Protein AF-A0A0B2SDV6-F1 (afdb_monomer)

Structure (mmCIF, N/CA/C/O backbone):
data_AF-A0A0B2SDV6-F1
#
_entry.id   AF-A0A0B2SDV6-F1
#
loop_
_atom_site.group_PDB
_atom_site.id
_atom_site.type_symbol
_atom_site.label_atom_id
_atom_site.label_alt_id
_atom_site.label_comp_id
_atom_site.label_asym_id
_atom_site.label_entity_id
_atom_site.label_seq_id
_atom_site.pdbx_PDB_ins_code
_atom_site.Cartn_x
_atom_site.Cartn_y
_atom_site.Cartn_z
_atom_site.occupancy
_atom_site.B_iso_or_equiv
_atom_site.auth_seq_id
_atom_site.auth_comp_id
_atom_site.auth_asym_id
_atom_site.auth_atom_id
_atom_site.pdbx_PDB_model_num
ATOM 1 N N . THR A 1 1 ? -10.532 -4.883 0.983 1.00 79.62 1 THR A N 1
ATOM 2 C CA . THR A 1 1 ? -9.917 -3.550 0.769 1.00 79.62 1 THR A CA 1
ATOM 3 C C . THR A 1 1 ? -8.441 -3.632 0.440 1.00 79.62 1 THR A C 1
ATOM 5 O O . THR A 1 1 ? -8.052 -3.084 -0.585 1.00 79.62 1 THR A O 1
ATOM 8 N N . VAL A 1 2 ? -7.652 -4.380 1.222 1.00 89.62 2 VAL A N 1
ATOM 9 C CA . VAL A 1 2 ? -6.210 -4.596 0.988 1.00 89.62 2 VAL A CA 1
ATOM 10 C C . VAL A 1 2 ? -5.917 -5.127 -0.416 1.00 89.62 2 VAL A C 1
ATOM 12 O O . VAL A 1 2 ? -5.234 -4.452 -1.171 1.00 89.62 2 VAL A O 1
ATOM 15 N N . TRP A 1 3 ? -6.552 -6.233 -0.829 1.00 92.00 3 TRP A N 1
ATOM 16 C CA . TRP A 1 3 ? -6.395 -6.799 -2.180 1.00 92.00 3 TRP A CA 1
ATOM 17 C C . TRP A 1 3 ? -6.557 -5.767 -3.304 1.00 92.00 3 TRP A C 1
ATOM 19 O O . TRP A 1 3 ? -5.738 -5.676 -4.215 1.00 92.00 3 TRP A O 1
ATOM 29 N N . ARG A 1 4 ? -7.606 -4.939 -3.221 1.00 92.25 4 ARG A N 1
ATOM 30 C CA . ARG A 1 4 ? -7.871 -3.906 -4.227 1.00 92.25 4 ARG A CA 1
ATOM 31 C C . ARG A 1 4 ? -6.766 -2.846 -4.234 1.00 92.25 4 ARG A C 1
ATOM 33 O O . ARG A 1 4 ? -6.374 -2.414 -5.313 1.00 92.25 4 ARG A O 1
ATOM 40 N N . ALA A 1 5 ? -6.269 -2.436 -3.066 1.00 92.56 5 ALA A N 1
ATOM 41 C CA . ALA A 1 5 ? -5.153 -1.496 -2.962 1.00 92.56 5 ALA A CA 1
ATOM 42 C C . ALA A 1 5 ? -3.857 -2.099 -3.533 1.00 92.56 5 ALA A C 1
ATOM 44 O O . ALA A 1 5 ? -3.137 -1.398 -4.246 1.00 92.56 5 ALA A O 1
ATOM 45 N N . SER A 1 6 ? -3.613 -3.394 -3.306 1.00 94.50 6 SER A N 1
ATOM 46 C CA . SER A 1 6 ? -2.477 -4.136 -3.861 1.00 94.50 6 SER A CA 1
ATOM 47 C C . SER A 1 6 ? -2.515 -4.173 -5.384 1.00 94.50 6 SER A C 1
ATOM 49 O O . SER A 1 6 ? -1.612 -3.649 -6.034 1.00 94.50 6 SER A O 1
ATOM 51 N N . VAL A 1 7 ? -3.591 -4.711 -5.968 1.00 96.75 7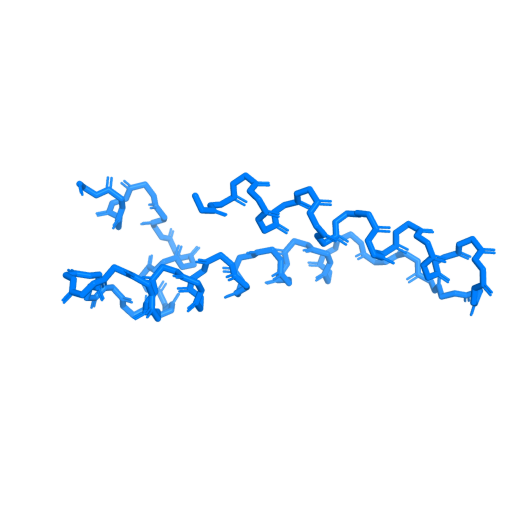 VAL A N 1
ATOM 52 C CA . VAL A 1 7 ? -3.734 -4.838 -7.429 1.00 96.75 7 VAL A CA 1
ATOM 53 C C . VAL A 1 7 ? -3.674 -3.471 -8.108 1.00 96.75 7 VAL A C 1
ATOM 55 O O . VAL A 1 7 ? -2.973 -3.306 -9.104 1.00 96.75 7 VAL A O 1
ATOM 58 N N . TRP A 1 8 ? -4.354 -2.465 -7.550 1.00 95.31 8 TRP A N 1
ATOM 59 C CA . TRP A 1 8 ? -4.352 -1.112 -8.105 1.00 95.31 8 TRP A CA 1
ATOM 60 C C . TRP A 1 8 ? -2.968 -0.457 -8.064 1.00 95.31 8 TRP A C 1
ATOM 62 O O . TRP A 1 8 ? -2.556 0.200 -9.021 1.00 95.31 8 TRP A O 1
ATOM 72 N N . THR A 1 9 ? -2.232 -0.617 -6.965 1.00 95.81 9 THR A N 1
ATOM 73 C CA . THR A 1 9 ? -0.894 -0.029 -6.825 1.00 95.81 9 THR A CA 1
ATOM 74 C C . THR A 1 9 ? 0.115 -0.716 -7.735 1.00 95.81 9 THR A C 1
ATOM 76 O O . THR A 1 9 ? 0.883 -0.017 -8.397 1.00 95.81 9 THR A O 1
ATOM 79 N N . LEU A 1 10 ? 0.064 -2.048 -7.831 1.00 95.81 10 LEU A N 1
ATOM 80 C CA . LEU A 1 10 ? 0.902 -2.834 -8.740 1.00 95.81 10 LEU A CA 1
ATOM 81 C C . LEU A 1 10 ? 0.649 -2.459 -10.201 1.00 95.81 10 LEU A C 1
ATOM 83 O O . LEU A 1 10 ? 1.595 -2.209 -10.944 1.00 95.81 10 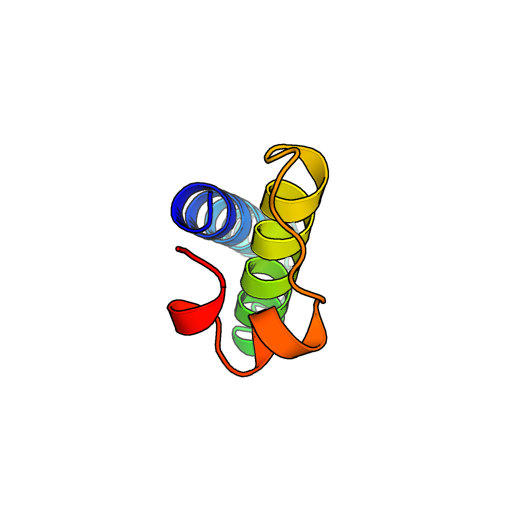LEU A O 1
ATOM 87 N N . TRP A 1 11 ? -0.623 -2.355 -10.598 1.00 96.06 11 TRP A N 1
ATOM 88 C CA . TRP A 1 11 ? -1.004 -1.928 -11.944 1.00 96.06 11 TRP A CA 1
ATOM 89 C C . TRP A 1 11 ? -0.427 -0.550 -12.288 1.00 96.06 11 TRP A C 1
ATOM 91 O O . TRP A 1 11 ? 0.196 -0.375 -13.335 1.00 96.06 11 TRP A O 1
ATOM 101 N N . ASN A 1 12 ? -0.576 0.424 -11.387 1.00 94.88 12 AS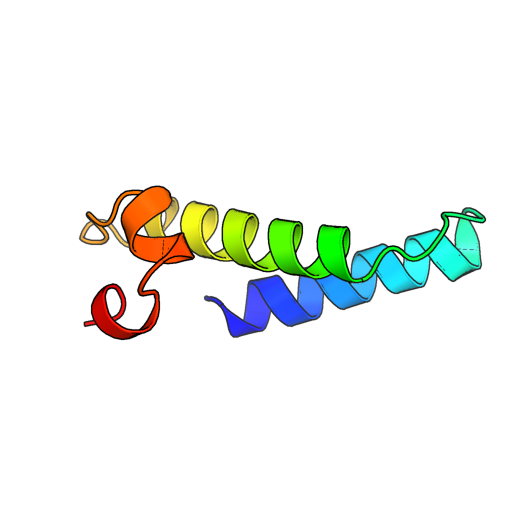N A N 1
ATOM 102 C CA . ASN A 1 12 ? -0.086 1.782 -11.619 1.00 94.88 12 ASN A CA 1
ATOM 103 C C . ASN A 1 12 ? 1.441 1.872 -11.662 1.00 94.88 12 ASN A C 1
ATOM 105 O O . ASN A 1 12 ? 1.969 2.525 -12.559 1.00 94.88 12 ASN A O 1
ATOM 109 N N . HIS A 1 13 ? 2.151 1.213 -10.742 1.00 94.06 13 HIS A N 1
ATOM 110 C CA . HIS A 1 13 ? 3.617 1.222 -10.744 1.00 94.06 13 HIS A CA 1
ATOM 111 C C . HIS A 1 13 ? 4.184 0.530 -11.982 1.00 94.06 13 HIS A C 1
ATOM 113 O O . HIS A 1 13 ? 5.080 1.072 -12.626 1.00 94.06 13 HIS A O 1
ATOM 119 N N . LYS A 1 14 ? 3.616 -0.615 -12.378 1.00 93.31 14 LYS A N 1
ATOM 120 C CA . LYS A 1 14 ? 4.018 -1.308 -13.607 1.00 93.31 14 LYS A CA 1
ATOM 121 C C . LYS A 1 14 ? 3.816 -0.425 -14.839 1.00 93.31 14 LYS A C 1
ATOM 123 O O . LYS A 1 14 ? 4.713 -0.321 -15.671 1.00 93.31 14 LYS A O 1
ATOM 128 N N . ASN A 1 15 ? 2.672 0.248 -14.945 1.00 95.38 15 ASN A N 1
ATOM 129 C CA . ASN A 1 15 ? 2.409 1.150 -16.065 1.00 95.38 15 ASN A CA 1
A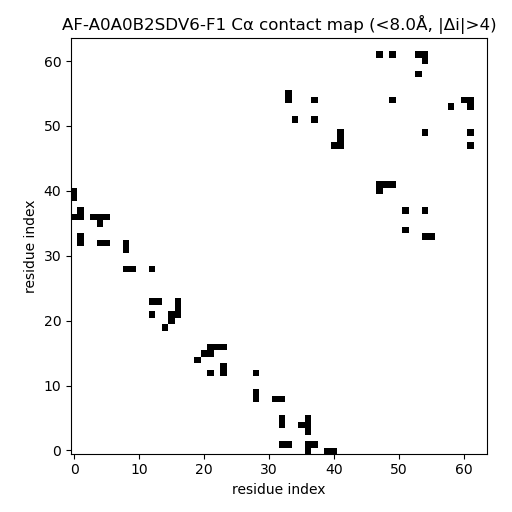TOM 130 C C . ASN A 1 15 ? 3.309 2.390 -16.043 1.00 95.38 15 ASN A C 1
ATOM 132 O O . ASN A 1 15 ? 3.764 2.825 -17.094 1.00 95.38 15 ASN A O 1
ATOM 136 N N . ALA A 1 16 ? 3.612 2.949 -14.872 1.00 93.81 16 ALA A N 1
ATOM 137 C CA . ALA A 1 16 ? 4.561 4.053 -14.767 1.00 93.81 16 ALA A CA 1
ATOM 138 C C . ALA A 1 16 ? 5.970 3.630 -15.214 1.00 93.81 16 ALA A C 1
ATOM 140 O O . ALA A 1 16 ? 6.640 4.382 -15.917 1.00 93.81 16 ALA A O 1
ATOM 141 N N . HIS A 1 17 ? 6.396 2.415 -14.874 1.00 92.00 17 HIS A N 1
ATOM 142 C CA . HIS A 1 17 ? 7.676 1.882 -15.328 1.00 92.00 17 HIS A CA 1
ATOM 143 C C . HIS A 1 17 ? 7.726 1.703 -16.846 1.00 92.00 17 HIS A C 1
ATOM 145 O O . HIS A 1 17 ? 8.657 2.176 -17.487 1.00 92.00 17 HIS A O 1
ATOM 151 N N . ILE A 1 18 ? 6.701 1.078 -17.434 1.00 94.31 18 ILE A N 1
ATOM 152 C CA . ILE A 1 18 ? 6.659 0.793 -18.877 1.00 94.31 18 ILE A CA 1
ATOM 153 C C . ILE A 1 18 ? 6.484 2.071 -19.707 1.00 94.31 18 ILE A C 1
ATOM 155 O O . ILE A 1 18 ? 7.161 2.246 -20.713 1.00 94.31 18 ILE A O 1
ATOM 159 N N . PHE A 1 19 ? 5.565 2.956 -19.314 1.00 94.81 19 PHE A N 1
ATOM 160 C CA . PHE A 1 19 ? 5.138 4.081 -20.154 1.00 94.81 19 PHE A CA 1
ATOM 161 C C . PHE A 1 19 ? 5.762 5.425 -19.771 1.00 94.81 19 PHE A C 1
ATOM 163 O O . PHE A 1 19 ? 5.600 6.395 -20.508 1.00 94.81 19 PHE A O 1
ATOM 170 N N . ARG A 1 20 ? 6.416 5.529 -18.607 1.00 93.00 20 ARG A N 1
ATOM 171 C CA . ARG A 1 20 ? 6.958 6.800 -18.089 1.00 93.00 20 ARG A CA 1
ATOM 172 C C . ARG A 1 20 ? 8.414 6.699 -17.631 1.00 93.00 20 ARG A C 1
ATOM 174 O O . ARG A 1 20 ? 8.881 7.624 -16.975 1.00 93.00 20 ARG A O 1
ATOM 181 N N . ASN A 1 21 ? 9.110 5.598 -17.941 1.00 90.50 21 ASN A N 1
ATOM 182 C CA . ASN A 1 21 ? 10.476 5.310 -17.476 1.00 90.50 21 ASN A CA 1
ATOM 183 C C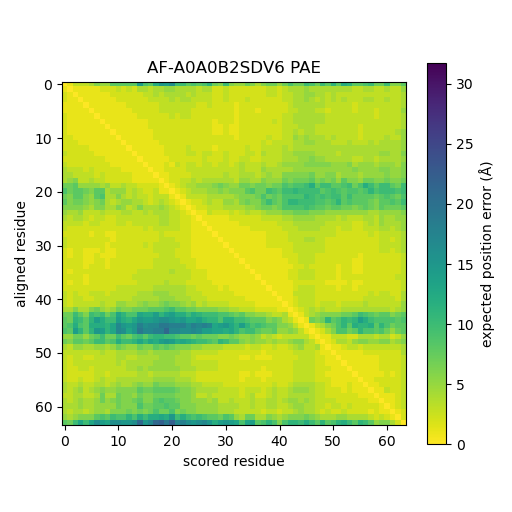 . ASN A 1 21 ? 10.657 5.510 -15.961 1.00 90.50 21 ASN A C 1
ATOM 185 O O . ASN A 1 21 ? 11.721 5.905 -15.487 1.00 90.50 21 ASN A O 1
ATOM 189 N N . HIS A 1 22 ? 9.599 5.269 -15.186 1.00 91.75 22 HIS A N 1
ATOM 190 C CA . HIS A 1 22 ? 9.682 5.363 -13.739 1.00 91.75 22 HIS A CA 1
ATOM 191 C C . HIS A 1 22 ? 10.473 4.173 -13.194 1.00 91.75 22 HIS A C 1
ATOM 193 O O . HIS A 1 22 ? 10.188 3.036 -13.558 1.00 91.75 22 HIS A O 1
ATOM 199 N N . VAL A 1 23 ? 11.435 4.407 -12.303 1.00 91.62 23 VAL A N 1
ATOM 200 C CA . VAL A 1 23 ? 12.196 3.320 -11.673 1.00 91.62 23 VAL A CA 1
ATOM 201 C C . VAL A 1 23 ? 11.274 2.524 -10.751 1.00 91.62 23 VAL A C 1
ATOM 203 O O . VAL A 1 23 ? 10.574 3.096 -9.919 1.00 91.62 23 VAL A O 1
ATOM 206 N N . LEU A 1 24 ? 11.262 1.197 -10.890 1.00 88.38 24 LEU A N 1
ATOM 207 C CA . LEU A 1 24 ? 10.528 0.338 -9.964 1.00 88.38 24 LEU A CA 1
ATOM 208 C C . LEU A 1 24 ? 11.292 0.244 -8.647 1.00 88.38 24 LEU A C 1
ATOM 210 O O . LEU A 1 24 ? 12.363 -0.354 -8.590 1.00 88.38 24 LEU A O 1
ATOM 214 N N . ASN A 1 25 ? 10.704 0.796 -7.590 1.00 92.06 25 ASN A N 1
ATOM 215 C CA . ASN A 1 25 ? 11.139 0.582 -6.219 1.00 92.06 25 ASN A CA 1
ATOM 216 C C . ASN A 1 25 ? 10.098 -0.286 -5.500 1.00 92.06 25 ASN A C 1
ATOM 218 O O . ASN A 1 25 ? 8.957 0.130 -5.295 1.00 92.06 25 ASN A O 1
ATOM 222 N N . VAL A 1 26 ? 10.487 -1.511 -5.150 1.00 91.69 26 VAL A N 1
ATOM 223 C CA . VAL A 1 26 ? 9.592 -2.488 -4.515 1.00 91.69 26 VAL A CA 1
ATOM 224 C C . VAL A 1 26 ? 9.177 -2.038 -3.114 1.00 91.69 26 VAL A C 1
ATOM 226 O O . VAL A 1 26 ? 8.005 -2.182 -2.767 1.00 91.69 26 VAL A O 1
ATOM 229 N N . ASP A 1 27 ? 10.082 -1.431 -2.349 1.00 94.50 27 ASP A N 1
ATOM 230 C CA . ASP A 1 27 ? 9.788 -0.935 -1.001 1.00 94.50 27 ASP A CA 1
ATOM 231 C C . ASP A 1 27 ? 8.730 0.171 -1.060 1.00 94.50 27 ASP A C 1
ATOM 233 O O . ASP A 1 27 ? 7.706 0.105 -0.379 1.00 94.50 27 ASP A O 1
ATOM 237 N N . GLN A 1 28 ? 8.884 1.112 -1.996 1.00 93.81 28 GLN A N 1
ATOM 238 C CA . GLN A 1 28 ? 7.903 2.175 -2.228 1.00 93.81 28 GLN A CA 1
ATOM 239 C C . GLN A 1 28 ? 6.531 1.625 -2.654 1.00 93.81 28 GLN A C 1
ATOM 241 O O . GLN A 1 28 ? 5.483 2.149 -2.254 1.00 93.81 28 GLN A O 1
ATOM 246 N N . VAL A 1 29 ? 6.508 0.563 -3.467 1.00 95.31 29 VAL A N 1
ATOM 247 C CA . VAL A 1 29 ? 5.266 -0.124 -3.851 1.00 95.31 29 VAL A CA 1
ATOM 248 C C . VAL A 1 29 ? 4.586 -0.697 -2.610 1.00 95.31 29 VAL A C 1
ATOM 250 O O . VAL A 1 29 ? 3.386 -0.477 -2.429 1.00 95.31 29 VAL A O 1
ATOM 253 N N . PHE A 1 30 ? 5.331 -1.389 -1.747 1.00 94.75 30 PHE A N 1
ATOM 254 C CA . PHE A 1 30 ? 4.808 -1.961 -0.506 1.00 94.75 30 PHE A CA 1
ATOM 255 C C . PHE A 1 30 ? 4.274 -0.887 0.444 1.00 94.75 30 PHE A C 1
ATOM 257 O O . PHE A 1 30 ? 3.121 -0.981 0.872 1.00 94.75 30 PHE A O 1
ATOM 264 N N . GLU A 1 31 ? 5.040 0.171 0.701 1.00 95.50 31 GLU A N 1
ATOM 265 C CA . GLU A 1 31 ? 4.611 1.305 1.526 1.00 95.50 31 GLU A CA 1
ATOM 266 C C . GLU A 1 31 ? 3.322 1.938 0.986 1.00 95.50 31 GLU A C 1
ATOM 268 O O . GLU A 1 31 ? 2.369 2.188 1.731 1.00 95.50 31 GLU A O 1
ATOM 273 N N . THR A 1 32 ? 3.237 2.114 -0.336 1.00 95.81 32 THR A N 1
ATOM 274 C CA . THR A 1 32 ? 2.043 2.656 -0.995 1.00 95.81 32 THR A CA 1
ATOM 275 C C . THR A 1 32 ? 0.832 1.740 -0.818 1.00 95.81 32 THR A C 1
ATOM 277 O O . THR A 1 32 ? -0.282 2.230 -0.610 1.00 95.81 32 THR A O 1
ATOM 280 N N . ILE A 1 33 ? 1.015 0.418 -0.893 1.00 96.00 33 ILE A N 1
ATOM 281 C CA . ILE A 1 33 ? -0.058 -0.560 -0.662 1.00 96.00 33 ILE A CA 1
ATOM 282 C C . ILE A 1 33 ? -0.552 -0.470 0.782 1.00 96.00 33 ILE A C 1
ATOM 284 O O . ILE A 1 33 ? -1.765 -0.373 1.003 1.00 96.00 33 ILE A O 1
ATOM 288 N N . ILE A 1 34 ? 0.361 -0.467 1.756 1.00 95.62 34 ILE A N 1
ATOM 289 C CA . ILE A 1 34 ? 0.015 -0.405 3.180 1.00 95.62 34 ILE A CA 1
ATOM 290 C C . ILE A 1 34 ? -0.744 0.894 3.471 1.00 95.62 34 ILE A C 1
ATOM 292 O O . ILE A 1 34 ? -1.851 0.844 4.010 1.00 95.62 34 ILE A O 1
ATOM 296 N N . PHE A 1 35 ? -0.241 2.037 3.004 1.00 95.44 35 PHE A N 1
ATOM 297 C CA . PHE A 1 35 ? -0.896 3.331 3.189 1.00 95.44 35 PHE A CA 1
ATOM 298 C C . PHE A 1 35 ? -2.268 3.422 2.514 1.00 95.44 35 PHE A C 1
ATOM 300 O O . PHE A 1 35 ? -3.256 3.786 3.154 1.00 95.44 35 PHE A O 1
ATOM 307 N N . LYS A 1 36 ? -2.377 3.054 1.230 1.00 95.19 36 LYS A N 1
ATOM 308 C CA . LYS A 1 36 ? -3.660 3.128 0.508 1.00 95.19 36 LYS A CA 1
ATOM 309 C C . LYS A 1 36 ? -4.698 2.171 1.075 1.00 95.19 36 LYS A C 1
ATOM 311 O O . LYS A 1 36 ? -5.880 2.510 1.100 1.00 95.19 36 LYS A O 1
ATOM 316 N N . SER A 1 37 ? -4.279 0.985 1.510 1.00 94.31 37 SER A N 1
ATOM 317 C CA . SER A 1 37 ? -5.192 0.023 2.123 1.00 94.31 37 SER A CA 1
ATOM 318 C C . SER A 1 37 ? -5.758 0.545 3.444 1.00 94.31 37 SER A C 1
ATOM 320 O O . SER A 1 37 ? -6.977 0.501 3.609 1.00 94.31 37 SER A O 1
ATOM 322 N N . TRP A 1 38 ? -4.919 1.130 4.307 1.00 95.06 38 TRP A N 1
ATOM 323 C CA . TRP A 1 38 ? -5.352 1.810 5.529 1.00 95.06 38 TRP A CA 1
ATOM 324 C C . TRP A 1 38 ? -6.299 2.970 5.237 1.00 95.06 38 TRP A C 1
ATOM 326 O O . TRP A 1 38 ? -7.397 3.011 5.781 1.00 95.06 38 TRP A O 1
ATOM 336 N N . LEU A 1 39 ? -5.921 3.872 4.325 1.00 93.12 39 LEU A N 1
ATOM 337 C CA . LEU A 1 39 ? -6.721 5.049 3.980 1.00 93.12 39 LEU A CA 1
ATOM 338 C C . LEU A 1 39 ? -8.114 4.661 3.471 1.00 93.12 39 LEU A C 1
ATOM 340 O O . LEU A 1 39 ? -9.114 5.319 3.751 1.00 93.12 39 LEU A O 1
ATOM 344 N N . TRP A 1 40 ? -8.203 3.579 2.699 1.00 91.94 40 TRP A N 1
ATOM 345 C CA . TRP A 1 40 ? -9.485 3.067 2.229 1.00 91.94 40 TRP A CA 1
ATOM 346 C C . TRP A 1 40 ? -10.292 2.380 3.326 1.00 91.94 40 TRP A C 1
ATOM 348 O O . TRP A 1 40 ? -11.516 2.461 3.292 1.00 91.94 40 TRP A O 1
ATOM 358 N N . LEU A 1 41 ? -9.647 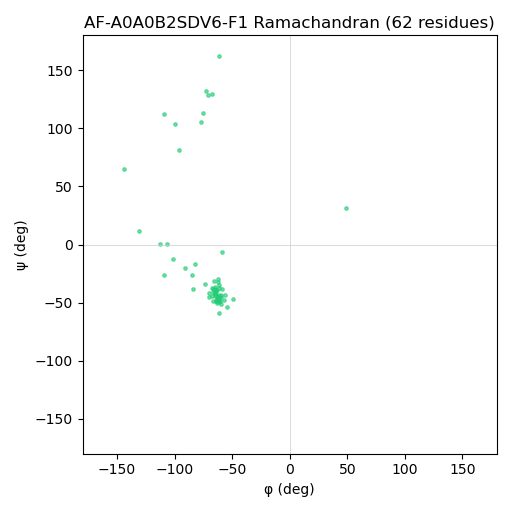1.699 4.272 1.00 90.50 41 LEU A N 1
ATOM 359 C CA . LEU A 1 41 ? -10.330 1.120 5.428 1.00 90.50 41 LEU A CA 1
ATOM 360 C C . LEU A 1 41 ? -10.886 2.227 6.330 1.00 90.50 41 LEU A C 1
ATOM 362 O O . LEU A 1 41 ? -12.079 2.212 6.615 1.00 90.50 41 LEU A O 1
ATOM 366 N N . SER A 1 42 ? -10.075 3.229 6.672 1.00 89.56 42 SER A N 1
ATOM 367 C CA . SER A 1 42 ? -10.475 4.351 7.530 1.00 89.56 42 SER A CA 1
ATOM 368 C C . SER A 1 42 ? -11.537 5.256 6.905 1.00 89.56 42 SER A C 1
ATOM 370 O O . SER A 1 42 ? -12.380 5.785 7.620 1.00 89.56 42 SER A O 1
ATOM 372 N N . SER A 1 43 ? -11.550 5.406 5.576 1.00 87.12 43 SER A N 1
ATOM 373 C CA . SER A 1 43 ? -12.570 6.212 4.885 1.00 87.12 43 SER A CA 1
ATOM 374 C C . SER A 1 43 ? -13.871 5.468 4.574 1.00 87.12 43 SER A C 1
ATOM 376 O O . SER A 1 43 ? -14.906 6.117 4.433 1.00 87.12 43 SER A O 1
ATOM 378 N N . LYS A 1 44 ? -13.851 4.134 4.421 1.00 79.31 44 LYS A N 1
ATOM 379 C CA . LYS A 1 44 ? -15.028 3.363 3.963 1.00 79.31 44 LYS A CA 1
ATOM 380 C C . LYS A 1 44 ? -15.689 2.501 5.029 1.00 79.31 44 LYS A C 1
ATOM 382 O O . LYS A 1 44 ? -16.872 2.202 4.891 1.00 79.31 44 LYS A O 1
ATOM 387 N N . LEU A 1 45 ? -14.961 2.072 6.057 1.00 77.62 45 LEU A N 1
ATOM 388 C CA . LEU A 1 45 ? -15.539 1.346 7.183 1.00 77.62 45 LEU A CA 1
ATOM 389 C C . LEU A 1 45 ? -15.740 2.327 8.332 1.00 77.62 45 LEU A C 1
ATOM 391 O O . LEU A 1 45 ? -14.795 2.651 9.040 1.00 77.62 45 LEU A O 1
ATOM 395 N N . GLY A 1 46 ? -16.989 2.744 8.562 1.00 70.94 46 GLY A N 1
ATOM 396 C CA . GLY A 1 46 ? -17.352 3.644 9.668 1.00 70.94 46 GLY A CA 1
ATOM 397 C C . GLY A 1 46 ? -17.002 3.125 11.076 1.00 70.94 46 GLY A C 1
ATOM 398 O O . GLY A 1 46 ? -17.153 3.857 12.047 1.00 70.94 46 GLY A O 1
ATOM 399 N N . GLY A 1 47 ? -16.524 1.880 11.195 1.00 76.19 47 GLY A N 1
ATOM 400 C CA . GLY A 1 47 ? -16.026 1.270 12.431 1.00 76.19 47 GLY A CA 1
ATOM 401 C C . GLY A 1 47 ? -14.521 0.974 12.456 1.00 76.19 47 GLY A C 1
ATOM 402 O O . GLY A 1 47 ? -14.043 0.447 13.459 1.00 76.19 47 GLY A O 1
ATOM 403 N N . PHE A 1 48 ? -13.763 1.286 11.399 1.00 85.62 48 PHE A N 1
ATOM 404 C CA . PHE A 1 48 ? -12.317 1.064 11.389 1.00 85.62 48 PHE A CA 1
ATOM 405 C C . PHE A 1 48 ? -11.620 2.153 12.210 1.00 85.62 48 PHE A C 1
ATOM 407 O O . PHE A 1 48 ? -11.525 3.304 11.786 1.00 85.62 48 PHE A O 1
ATOM 414 N N . LYS A 1 49 ? -11.166 1.788 13.413 1.00 85.56 49 LYS A N 1
ATOM 415 C CA . LYS A 1 49 ? -10.579 2.719 14.393 1.00 85.56 49 LYS A CA 1
ATOM 416 C C . LYS A 1 49 ? -9.063 2.592 14.542 1.00 85.56 49 LYS A C 1
ATOM 418 O O . LYS A 1 49 ? -8.483 3.330 15.330 1.00 85.56 49 LYS A O 1
ATOM 423 N N . SER A 1 50 ? -8.431 1.686 13.800 1.00 91.38 50 SER A N 1
ATOM 424 C CA . SER A 1 50 ? -6.987 1.486 13.880 1.00 91.38 50 SER A CA 1
ATOM 425 C C . SER A 1 50 ? -6.238 2.662 13.259 1.00 91.38 50 SER A C 1
ATOM 427 O O . SER A 1 50 ? -6.482 3.066 12.113 1.00 91.38 50 SER A O 1
ATOM 429 N N . SER A 1 51 ? -5.288 3.199 14.012 1.00 93.62 51 SER A N 1
ATOM 430 C CA . SER A 1 51 ? -4.314 4.166 13.520 1.00 93.62 51 SER A CA 1
ATOM 431 C C . SER A 1 51 ? -3.454 3.563 12.406 1.00 93.62 51 SER A C 1
ATOM 433 O O . SER A 1 51 ? -3.362 2.343 12.244 1.00 93.62 51 SER A O 1
ATOM 435 N N . PHE A 1 52 ? -2.789 4.421 11.629 1.00 93.94 52 PHE A N 1
ATOM 436 C CA . PHE A 1 52 ? -1.860 3.940 10.607 1.00 93.94 52 PHE A CA 1
ATOM 437 C C . PHE A 1 52 ? -0.699 3.147 11.221 1.00 93.94 52 PHE A C 1
ATOM 439 O O . PHE A 1 52 ? -0.266 2.159 10.641 1.00 93.94 52 PHE A O 1
ATOM 446 N N . TYR A 1 53 ? -0.232 3.539 12.410 1.00 95.06 53 TYR A N 1
ATOM 447 C CA . TYR A 1 53 ? 0.840 2.836 13.114 1.00 95.06 53 TYR A CA 1
ATOM 448 C C . TYR A 1 53 ? 0.442 1.404 13.495 1.00 95.06 53 TYR A C 1
ATOM 450 O O . TYR A 1 53 ? 1.194 0.466 13.228 1.00 95.06 53 TYR A O 1
ATOM 4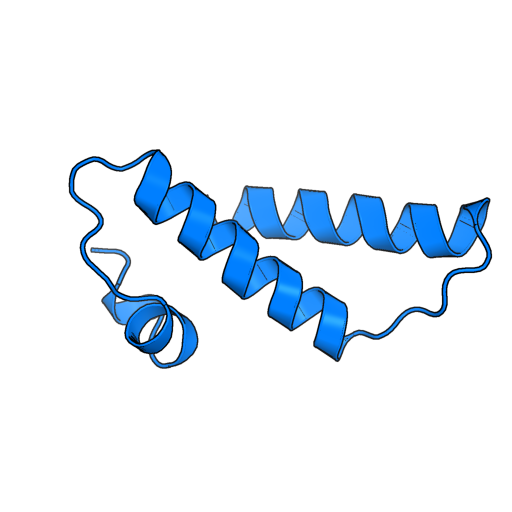58 N N . GLU A 1 54 ? -0.751 1.223 14.069 1.00 94.38 54 GLU A N 1
ATOM 459 C CA . GLU A 1 54 ? -1.281 -0.106 14.403 1.00 94.38 54 GLU A CA 1
ATOM 460 C C . GLU A 1 54 ? -1.462 -0.956 13.146 1.00 94.38 54 GLU A C 1
ATOM 462 O O . GLU A 1 54 ? -1.043 -2.109 13.120 1.00 94.38 54 GLU A O 1
ATOM 467 N N . TRP A 1 55 ? -2.004 -0.362 12.080 1.00 94.38 55 TRP A N 1
ATOM 468 C CA . TRP A 1 55 ? -2.169 -1.032 10.793 1.00 94.38 55 TRP A CA 1
ATOM 469 C C . TRP A 1 55 ? -0.844 -1.472 10.170 1.00 94.38 55 TRP A C 1
ATOM 471 O O . TRP A 1 55 ? -0.740 -2.580 9.657 1.00 94.38 55 TRP A O 1
ATOM 481 N N . TYR A 1 56 ? 0.163 -0.601 10.193 1.00 94.62 56 TYR A N 1
ATOM 482 C CA . TYR A 1 56 ? 1.479 -0.881 9.628 1.00 94.62 56 TYR A CA 1
ATOM 483 C C . TYR A 1 56 ? 2.203 -1.980 10.412 1.00 94.62 56 TYR A C 1
ATOM 485 O O . TYR A 1 56 ? 2.839 -2.848 9.822 1.00 94.62 56 TYR A O 1
ATOM 493 N N . SER A 1 57 ? 2.089 -1.945 11.740 1.00 94.81 57 SER A N 1
ATOM 494 C CA . SER A 1 57 ? 2.835 -2.837 12.627 1.00 94.81 57 SER A CA 1
ATOM 495 C C . SER A 1 57 ? 2.160 -4.202 12.796 1.00 94.81 57 SER A C 1
ATOM 497 O O . SER A 1 57 ? 2.849 -5.213 12.869 1.00 94.81 57 SER A O 1
ATOM 499 N N . HIS A 1 58 ? 0.824 -4.236 12.865 1.00 92.06 58 HIS A N 1
ATOM 500 C CA . HIS A 1 58 ? 0.023 -5.430 13.173 1.00 92.06 58 HIS A CA 1
ATOM 501 C C . HIS A 1 58 ? -1.294 -5.441 12.360 1.00 92.06 58 HIS A C 1
ATOM 503 O O . HIS A 1 58 ? -2.392 -5.318 12.922 1.00 92.06 58 HIS A O 1
ATOM 509 N N . PRO A 1 59 ? -1.224 -5.545 11.018 1.00 89.19 59 PRO A 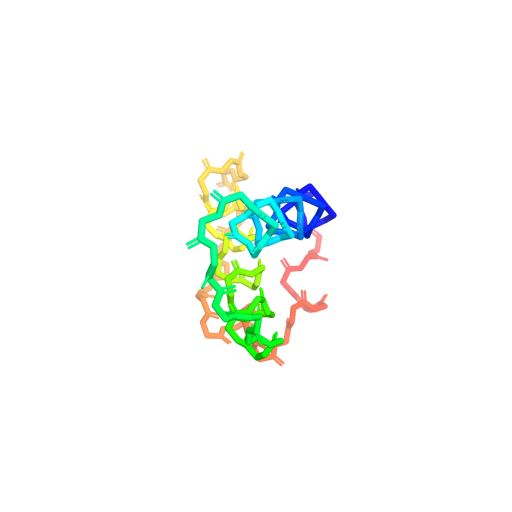N 1
ATOM 510 C CA . PRO A 1 59 ? -2.402 -5.450 10.148 1.00 89.19 59 PRO A CA 1
ATOM 511 C C . PRO A 1 59 ? -3.436 -6.558 10.398 1.00 89.19 59 PRO A C 1
ATOM 513 O O . PRO A 1 59 ? -4.637 -6.337 10.230 1.00 89.19 59 PRO A O 1
ATOM 516 N N . ASP A 1 60 ? -2.986 -7.735 10.829 1.00 87.94 60 ASP A N 1
ATOM 517 C CA . ASP A 1 60 ? -3.809 -8.888 11.200 1.00 87.94 60 ASP A CA 1
ATOM 518 C C . ASP A 1 60 ? -4.731 -8.599 12.395 1.00 87.94 60 ASP A C 1
ATOM 520 O O . ASP A 1 60 ? -5.862 -9.076 12.430 1.00 87.94 60 ASP A O 1
ATOM 524 N N . GLN A 1 61 ? -4.299 -7.752 13.332 1.00 89.44 61 GLN A N 1
ATOM 525 C CA . GLN A 1 61 ? -5.086 -7.387 14.515 1.00 89.44 61 GLN A CA 1
ATOM 526 C C . GLN A 1 61 ? -6.115 -6.280 14.238 1.00 89.44 61 GLN A C 1
ATOM 528 O O . GLN A 1 61 ? -7.041 -6.080 15.031 1.00 89.44 61 GLN A O 1
ATOM 533 N N . CYS A 1 62 ? -5.955 -5.563 13.123 1.00 87.69 62 CYS A N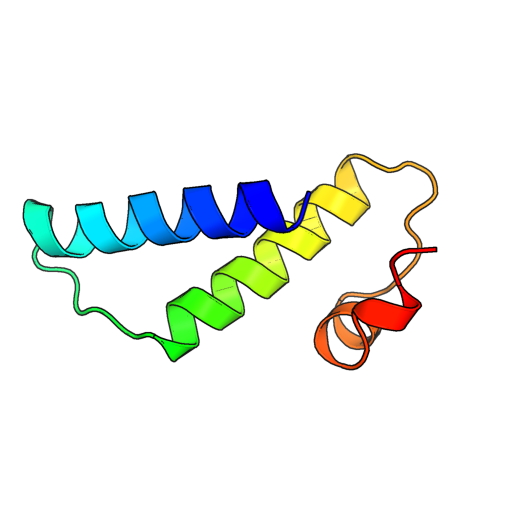 1
ATOM 534 C CA . CYS A 1 62 ? -6.783 -4.420 12.737 1.00 87.69 62 CYS A CA 1
ATOM 535 C C . CYS A 1 62 ? -7.988 -4.809 11.864 1.00 87.69 62 CYS A C 1
ATOM 537 O O . CYS A 1 62 ? -8.944 -4.040 11.750 1.00 87.69 62 CYS A O 1
ATOM 539 N N . LEU A 1 63 ? -7.947 -5.983 11.228 1.00 81.31 63 LEU A N 1
ATOM 540 C CA . LEU A 1 63 ? -9.063 -6.563 10.479 1.00 81.31 63 LEU A CA 1
ATOM 541 C C . LEU A 1 63 ? -9.812 -7.553 11.380 1.00 81.31 63 LEU A C 1
ATOM 543 O O . LEU A 1 63 ? -9.572 -8.755 11.306 1.00 81.31 63 LEU A O 1
ATOM 547 N N . LYS A 1 64 ? -10.693 -7.044 12.244 1.00 64.56 64 LYS A N 1
ATOM 548 C CA . LYS A 1 64 ? -11.630 -7.869 13.025 1.00 64.56 64 LYS A CA 1
ATOM 549 C C . LYS A 1 64 ? -13.015 -7.866 12.398 1.00 64.56 64 LYS A C 1
ATOM 551 O O . LYS A 1 64 ? -13.429 -6.786 11.916 1.00 64.56 64 LYS A O 1
#

Sequence (64 aa):
TVWRASVWTLWNHKNAHIFRNHVLNVDQVFETIIFKSWLWLSSKLGGFKSSFYEWYSHPDQCLK

Radius of gyration: 13.11 Å; Cα contacts (8 Å, |Δi|>4): 43; chains: 1; bounding box: 30×16×35 Å

Foldseek 3Di:
DLVVLLVVLVVVLVCCCVPVVDDDDPVVSVVSSLVVVLVCCVVPPPPQPDDSVCCVVPVVVRPD

pLDDT: mean 91.02, std 6.25, range [64.56, 96.75]

Secondary structure (DSSP, 8-state):
-HHHHHHHHHHHHHHHHHHH-----HHHHHHHHHHHHHHHHHHH-TT----HHHHHH-HHHH--

Nearest PDB structures (foldseek):
  8adn-assembly1_X  TM=6.841E-01  e=9.004E+00  Vairimorpha necatrix

Mean predicted aligned error: 3.87 Å

Organism: Glycine soja (NCBI:txid3848)

Solvent-accessible surface area (backbone atoms only — not comparable to full-atom values): 3755 Å² total; per-residue (Å²): 103,53,69,59,27,41,54,53,47,52,53,51,52,53,48,35,31,75,77,63,73,40,83,88,52,69,67,61,51,50,53,49,24,56,51,47,19,49,55,51,41,55,73,68,35,99,77,52,79,68,50,71,66,51,40,74,75,43,48,75,79,62,69,122